Protein AF-A0A529ZHT5-F1 (afdb_monomer_lite)

Secondary structure (DSSP, 8-state):
---S------SSHHHHHHHHHGGG-----HHHHHHHHHH----S--TTHHHHSS-PPPP-

Sequence (60 aa):
GRVTTALIGASRPEQVEDCVGALKTLDFSDAELAEIDTYARESDINLWAASAERKGPPRK

pLDDT: mean 89.68, std 9.21, range [57.59, 98.0]

Structure (mmCIF, N/CA/C/O backbone):
data_AF-A0A529ZHT5-F1
#
_entry.id   AF-A0A529ZHT5-F1
#
loop_
_atom_site.group_PDB
_atom_site.id
_atom_site.type_symbol
_atom_site.label_atom_id
_atom_site.label_alt_id
_atom_site.label_comp_id
_atom_site.label_asym_id
_atom_site.label_entity_id
_atom_site.label_seq_id
_atom_site.pdbx_PDB_ins_code
_atom_site.Cartn_x
_atom_site.Cartn_y
_atom_site.Cartn_z
_atom_site.occupancy
_atom_site.B_iso_or_equiv
_atom_site.auth_seq_id
_atom_site.auth_comp_id
_atom_site.auth_asym_id
_atom_site.auth_atom_id
_atom_site.pdbx_PDB_model_num
ATOM 1 N N . GLY A 1 1 ? -6.132 -15.368 -1.873 1.00 57.59 1 GLY A N 1
ATOM 2 C CA . GLY A 1 1 ? -5.109 -14.486 -1.280 1.00 57.59 1 GLY A CA 1
ATOM 3 C C . GLY A 1 1 ? -3.953 -15.310 -0.750 1.00 57.59 1 GLY A C 1
ATOM 4 O O . GLY A 1 1 ? -4.197 -16.308 -0.087 1.00 57.59 1 GLY A O 1
ATOM 5 N N . ARG A 1 2 ? -2.711 -14.950 -1.090 1.00 82.94 2 ARG A N 1
ATOM 6 C CA . ARG A 1 2 ? -1.478 -15.621 -0.619 1.00 82.94 2 ARG A CA 1
ATOM 7 C C . ARG A 1 2 ? -0.534 -14.682 0.150 1.00 82.94 2 ARG A C 1
ATOM 9 O O . ARG A 1 2 ? 0.551 -15.098 0.535 1.00 82.94 2 ARG A O 1
ATOM 16 N N . VAL A 1 3 ? -0.934 -13.429 0.351 1.00 88.62 3 VAL A N 1
ATOM 17 C CA . VAL A 1 3 ? -0.129 -12.396 1.010 1.00 88.62 3 VAL A CA 1
ATOM 18 C C . VAL A 1 3 ? -0.594 -12.267 2.457 1.00 88.62 3 VAL A C 1
ATOM 20 O O . VAL A 1 3 ? -1.757 -11.963 2.699 1.00 88.62 3 VAL A O 1
ATOM 23 N N . THR A 1 4 ? 0.304 -12.525 3.408 1.00 92.62 4 THR A N 1
ATOM 24 C CA . THR A 1 4 ? 0.014 -12.447 4.852 1.00 92.62 4 THR A CA 1
ATOM 25 C C . THR A 1 4 ? 0.185 -11.030 5.402 1.00 92.62 4 THR A C 1
ATOM 27 O O . THR A 1 4 ? -0.456 -10.665 6.380 1.00 92.62 4 THR A O 1
ATOM 30 N N . THR A 1 5 ? 1.074 -10.237 4.799 1.00 93.06 5 THR A N 1
ATOM 31 C CA . THR A 1 5 ? 1.383 -8.867 5.223 1.00 93.06 5 THR A CA 1
ATOM 32 C C . THR A 1 5 ? 1.899 -8.038 4.049 1.00 93.06 5 THR A C 1
ATOM 34 O O . THR A 1 5 ? 2.505 -8.585 3.126 1.00 93.06 5 THR A O 1
ATOM 37 N N . ALA A 1 6 ? 1.683 -6.726 4.112 1.00 92.75 6 ALA A N 1
ATOM 38 C CA . ALA A 1 6 ? 2.288 -5.737 3.232 1.00 92.75 6 ALA A CA 1
ATOM 39 C C . ALA A 1 6 ? 3.191 -4.826 4.075 1.00 92.75 6 ALA A C 1
ATOM 41 O O . ALA A 1 6 ? 2.735 -4.200 5.031 1.00 92.75 6 ALA A O 1
ATOM 42 N N . LEU A 1 7 ? 4.481 -4.776 3.742 1.00 94.50 7 LEU A N 1
ATOM 43 C CA . LEU A 1 7 ? 5.445 -3.922 4.432 1.00 94.50 7 LEU A CA 1
ATOM 44 C C . LEU A 1 7 ? 5.464 -2.539 3.776 1.00 94.50 7 LEU A C 1
ATOM 46 O O . LEU A 1 7 ? 5.740 -2.431 2.583 1.00 94.50 7 LEU A O 1
ATOM 50 N N . ILE A 1 8 ? 5.212 -1.494 4.563 1.00 94.81 8 ILE A N 1
ATOM 51 C CA . ILE A 1 8 ? 5.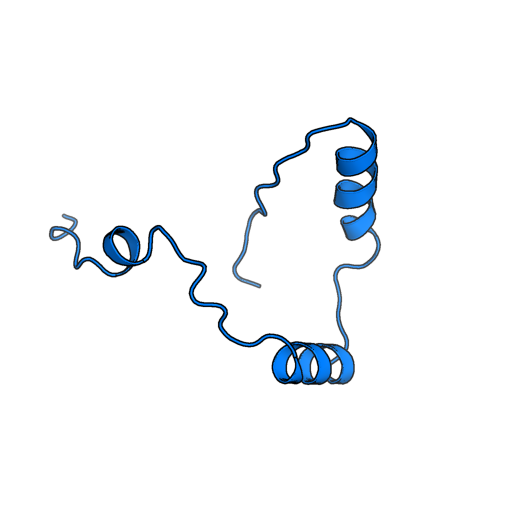193 -0.102 4.099 1.00 94.81 8 ILE A CA 1
ATOM 52 C C . ILE A 1 8 ? 6.310 0.716 4.752 1.00 94.81 8 ILE A C 1
ATOM 54 O O . ILE A 1 8 ? 6.714 0.448 5.884 1.00 94.81 8 ILE A O 1
ATOM 58 N N . GLY A 1 9 ? 6.785 1.740 4.045 1.00 95.31 9 GLY A N 1
ATOM 59 C CA . GLY A 1 9 ? 7.586 2.820 4.619 1.00 95.31 9 GLY A CA 1
ATOM 60 C C . GLY A 1 9 ? 6.744 4.089 4.742 1.00 95.31 9 GLY A C 1
ATOM 61 O O . GLY A 1 9 ? 5.908 4.352 3.882 1.00 95.31 9 GLY A O 1
ATOM 62 N N . ALA A 1 10 ? 6.978 4.886 5.783 1.00 97.19 10 ALA A N 1
ATOM 63 C CA . ALA A 1 10 ? 6.320 6.174 5.989 1.00 97.19 10 ALA A CA 1
ATOM 64 C C . ALA A 1 10 ? 7.358 7.224 6.401 1.00 97.19 10 ALA A C 1
ATOM 66 O O . ALA A 1 10 ? 8.226 6.955 7.231 1.00 97.19 10 ALA A O 1
ATOM 67 N N . SER A 1 11 ? 7.273 8.419 5.821 1.00 97.25 11 SER A N 1
ATOM 68 C CA . SER A 1 11 ? 8.133 9.561 6.155 1.00 97.25 11 SER A CA 1
ATOM 69 C C . SER A 1 11 ? 7.436 10.584 7.054 1.00 97.25 11 SER A C 1
ATOM 71 O O . SER A 1 11 ? 8.073 11.532 7.505 1.00 97.25 11 SER A O 1
ATOM 73 N N . ARG A 1 12 ? 6.127 10.426 7.278 1.00 97.75 12 ARG A N 1
ATOM 74 C CA . ARG A 1 12 ? 5.305 11.264 8.158 1.00 97.75 12 ARG A CA 1
ATOM 75 C C . ARG A 1 12 ? 4.178 10.437 8.797 1.00 97.75 12 ARG A C 1
ATOM 77 O O . ARG A 1 12 ? 3.780 9.436 8.194 1.00 97.75 12 ARG A O 1
ATOM 84 N N . PRO A 1 13 ? 3.652 10.828 9.971 1.00 97.38 13 PRO A N 1
ATOM 85 C CA . PRO A 1 13 ? 2.627 10.055 10.678 1.00 97.38 13 PRO A CA 1
ATOM 86 C C . PRO A 1 13 ? 1.336 9.840 9.882 1.00 97.38 13 PRO A C 1
ATOM 88 O O . PRO A 1 13 ? 0.780 8.747 9.915 1.00 97.38 13 PRO A O 1
ATOM 91 N N . GLU A 1 14 ? 0.897 10.831 9.104 1.00 97.88 14 GLU A N 1
ATOM 92 C CA . GLU A 1 14 ? -0.396 10.793 8.406 1.00 97.88 14 GLU A CA 1
ATOM 93 C C . GLU A 1 14 ? -0.456 9.660 7.365 1.00 97.88 14 GLU A C 1
ATOM 95 O O . GLU A 1 14 ? -1.500 9.058 7.146 1.00 97.88 14 GLU A O 1
ATOM 100 N N . GLN A 1 15 ? 0.688 9.285 6.781 1.00 98.00 15 GLN A N 1
ATOM 101 C CA . GLN A 1 15 ? 0.764 8.162 5.837 1.00 98.00 15 GLN A CA 1
ATOM 102 C C . GLN A 1 15 ? 0.437 6.821 6.497 1.00 98.00 15 GLN A C 1
ATOM 104 O O . GLN A 1 15 ? -0.085 5.921 5.844 1.00 98.00 15 GLN A O 1
ATOM 109 N N . VAL A 1 16 ? 0.746 6.671 7.787 1.00 96.81 16 VAL A N 1
ATOM 110 C CA . VAL A 1 16 ? 0.396 5.459 8.531 1.00 96.81 16 VAL A CA 1
ATOM 111 C C . VAL A 1 16 ? -1.118 5.385 8.703 1.00 96.81 16 VAL A C 1
ATOM 113 O O . VAL A 1 16 ? -1.697 4.322 8.494 1.00 96.81 16 VAL A O 1
ATOM 116 N N . GLU A 1 17 ? -1.760 6.508 9.030 1.00 97.44 17 GLU A N 1
ATOM 117 C CA . GLU A 1 17 ? -3.219 6.592 9.157 1.00 97.44 17 GLU A CA 1
ATOM 118 C C . GLU A 1 17 ? -3.914 6.254 7.831 1.00 97.44 17 GLU A C 1
ATOM 120 O O . GLU A 1 17 ? -4.829 5.426 7.813 1.00 97.44 17 GLU A O 1
ATOM 125 N N . ASP A 1 18 ? -3.417 6.801 6.718 1.00 96.19 18 ASP A N 1
ATOM 126 C CA . ASP A 1 18 ? -3.922 6.513 5.372 1.00 96.19 18 ASP A CA 1
ATOM 127 C C . ASP A 1 18 ? -3.767 5.029 5.004 1.00 96.19 18 ASP A C 1
ATOM 129 O O . ASP A 1 18 ? -4.725 4.389 4.560 1.00 96.19 18 ASP A O 1
ATOM 133 N N . CYS A 1 19 ? -2.587 4.438 5.233 1.00 95.38 19 CYS A N 1
ATOM 134 C CA . CYS A 1 19 ? -2.348 3.026 4.934 1.00 95.38 19 CYS A CA 1
ATOM 135 C C . CYS A 1 19 ? -3.210 2.089 5.788 1.00 95.38 19 CYS A C 1
ATOM 137 O O . CYS A 1 19 ? -3.705 1.082 5.283 1.00 95.38 19 CYS A O 1
ATOM 139 N N . VAL A 1 20 ? -3.429 2.411 7.066 1.00 95.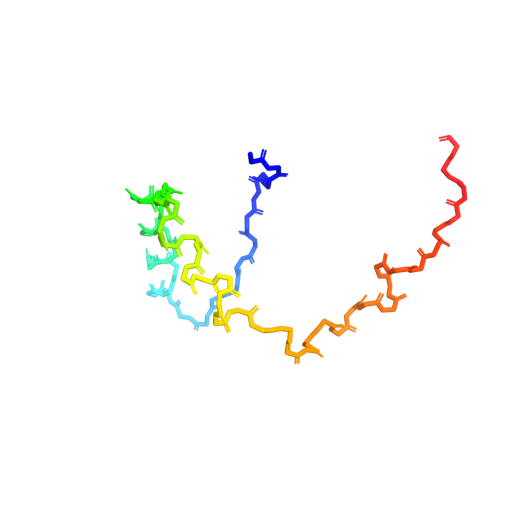50 20 VAL A N 1
ATOM 140 C CA . VAL A 1 20 ? -4.355 1.653 7.925 1.00 95.50 20 VAL A CA 1
ATOM 141 C C . VAL A 1 20 ? -5.799 1.816 7.437 1.00 95.50 20 VAL A C 1
ATOM 143 O O . VAL A 1 20 ? -6.588 0.874 7.514 1.00 95.50 20 VAL A O 1
ATOM 146 N N . GLY A 1 21 ? -6.142 2.976 6.870 1.00 96.19 21 GLY A N 1
ATOM 147 C CA . GLY A 1 21 ? -7.432 3.239 6.239 1.00 96.19 21 GLY A CA 1
ATOM 148 C C . GLY A 1 21 ? -7.794 2.262 5.116 1.00 96.19 21 GLY A C 1
ATOM 149 O O . GLY A 1 21 ? -8.975 1.942 4.972 1.00 96.19 21 GLY A O 1
ATOM 150 N N . ALA A 1 22 ? -6.809 1.719 4.390 1.00 94.62 22 ALA A N 1
ATOM 151 C CA . ALA A 1 22 ? -7.028 0.735 3.324 1.00 94.62 22 ALA A CA 1
ATOM 152 C C . ALA A 1 22 ? -7.728 -0.546 3.814 1.00 94.62 22 ALA A C 1
ATOM 154 O O . ALA A 1 22 ? -8.442 -1.195 3.055 1.00 94.62 22 ALA A O 1
ATOM 155 N N . LEU A 1 23 ? -7.610 -0.881 5.104 1.00 95.06 23 LEU A N 1
ATOM 156 C CA . LEU A 1 23 ? -8.289 -2.039 5.696 1.00 95.06 23 LEU A CA 1
ATOM 157 C C . LEU A 1 23 ? -9.823 -1.925 5.682 1.00 95.06 23 LEU A C 1
ATOM 159 O O . LEU A 1 23 ? -10.506 -2.918 5.918 1.00 95.06 23 LEU A O 1
ATOM 163 N N . LYS A 1 24 ? 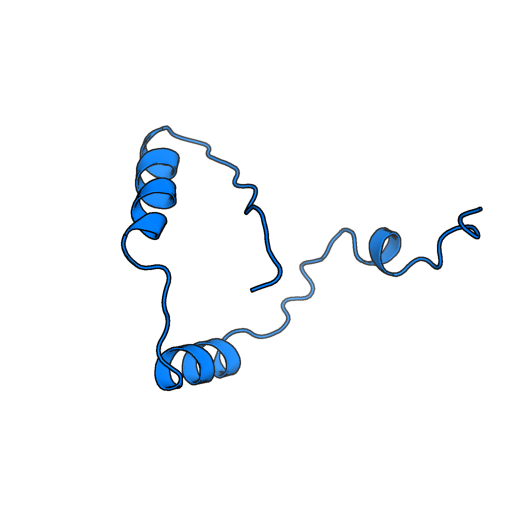-10.376 -0.733 5.420 1.00 96.81 24 LYS A N 1
ATOM 164 C CA . LYS A 1 24 ? -11.826 -0.512 5.329 1.00 96.81 24 LYS A CA 1
ATOM 165 C C . LYS A 1 24 ? -12.448 -1.107 4.061 1.00 96.81 24 LYS A C 1
ATOM 167 O O . LYS A 1 24 ? -13.640 -1.399 4.084 1.00 96.81 24 LYS A O 1
ATOM 172 N N . THR A 1 25 ? -11.659 -1.307 3.002 1.00 93.81 25 THR A N 1
ATOM 173 C CA . THR A 1 25 ? -12.121 -1.855 1.719 1.00 93.81 25 THR A CA 1
ATOM 174 C C . THR A 1 25 ? -11.029 -2.745 1.129 1.00 93.81 25 THR A C 1
ATOM 176 O O . THR A 1 25 ? -10.102 -2.259 0.489 1.00 93.81 25 THR A O 1
ATOM 179 N N . LEU A 1 26 ? -11.118 -4.052 1.382 1.00 93.25 26 LEU A N 1
ATOM 180 C CA . LEU A 1 26 ? -10.118 -5.038 0.942 1.00 93.25 26 LEU A CA 1
ATOM 181 C C . LEU A 1 26 ? -10.492 -5.745 -0.363 1.00 93.25 26 LEU A C 1
ATOM 183 O O . LEU A 1 26 ? -9.630 -6.341 -1.010 1.00 93.25 26 LEU A O 1
ATOM 187 N N . ASP A 1 27 ? -11.773 -5.708 -0.712 1.00 94.75 27 ASP A N 1
ATOM 188 C CA . ASP A 1 27 ? -12.310 -6.391 -1.875 1.00 94.75 27 ASP A CA 1
ATOM 189 C C . ASP A 1 27 ? -12.288 -5.461 -3.087 1.00 94.75 27 ASP A C 1
ATOM 191 O O . ASP A 1 27 ? -12.638 -4.285 -2.992 1.00 94.75 27 ASP A O 1
ATOM 195 N N . PHE A 1 28 ? -11.907 -6.022 -4.230 1.00 95.19 28 PHE A N 1
ATOM 196 C CA . PHE A 1 28 ? -12.027 -5.394 -5.539 1.00 95.19 28 PHE A CA 1
ATOM 197 C C . PHE A 1 28 ? -13.035 -6.188 -6.363 1.00 95.19 28 PHE A C 1
ATOM 199 O O . PHE A 1 28 ? -13.094 -7.417 -6.271 1.00 95.19 28 PHE A O 1
ATOM 206 N N . SER A 1 29 ? -13.812 -5.496 -7.185 1.00 97.19 29 SER A N 1
ATOM 207 C CA . SER A 1 29 ? -14.628 -6.132 -8.215 1.00 97.19 29 SER A CA 1
ATOM 208 C C . SER A 1 29 ? -13.765 -6.619 -9.381 1.00 97.19 29 SER A C 1
ATOM 210 O O . SER A 1 29 ? -12.680 -6.097 -9.643 1.00 97.19 29 SER A O 1
ATOM 212 N N . ASP A 1 30 ? -14.279 -7.584 -10.144 1.00 97.06 30 ASP A N 1
ATOM 213 C CA . ASP A 1 30 ? -13.585 -8.102 -11.330 1.00 97.06 30 ASP A CA 1
ATOM 214 C C . ASP A 1 30 ? -13.306 -7.004 -12.373 1.00 97.06 30 ASP A C 1
ATOM 216 O O . ASP A 1 30 ? -12.288 -7.040 -13.062 1.00 97.06 30 ASP A O 1
ATOM 220 N N . ALA A 1 31 ? -14.192 -6.006 -12.473 1.00 97.25 31 ALA A N 1
ATOM 221 C CA . ALA A 1 31 ? -14.018 -4.870 -13.375 1.00 97.25 31 ALA A CA 1
ATOM 222 C C . ALA A 1 31 ? -12.853 -3.966 -12.942 1.00 97.25 31 ALA A C 1
ATOM 224 O O . ALA A 1 31 ? -12.045 -3.576 -13.781 1.00 97.25 31 ALA A O 1
ATOM 225 N N . GLU A 1 32 ? -12.730 -3.681 -11.642 1.00 96.56 32 GLU A N 1
ATOM 226 C CA . GLU A 1 32 ? -11.618 -2.892 -11.098 1.00 96.56 32 GLU A CA 1
ATOM 227 C C . GLU A 1 32 ? -10.284 -3.627 -11.258 1.00 96.56 32 GLU A C 1
ATOM 229 O O . GLU A 1 32 ? -9.289 -3.015 -11.637 1.00 96.56 32 GLU A O 1
ATOM 234 N N . LEU A 1 33 ? -10.256 -4.945 -11.033 1.00 95.50 33 LEU A N 1
ATOM 235 C CA . LEU A 1 33 ? -9.054 -5.755 -11.255 1.00 95.50 33 LEU A CA 1
ATOM 236 C C . LEU A 1 33 ? -8.624 -5.741 -12.730 1.00 95.50 33 LEU A C 1
ATOM 238 O O . LEU A 1 33 ? -7.446 -5.540 -13.021 1.00 95.50 33 LEU A O 1
AT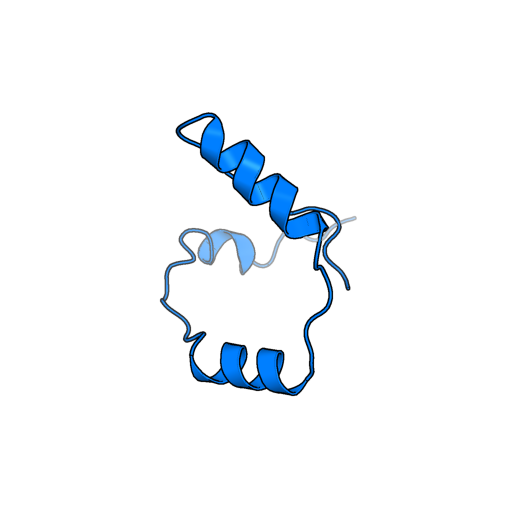OM 242 N N . ALA A 1 34 ? -9.571 -5.879 -13.663 1.00 95.88 34 ALA A N 1
ATOM 243 C CA . ALA A 1 34 ? -9.280 -5.806 -15.095 1.00 95.88 34 ALA A CA 1
ATOM 244 C C . ALA A 1 34 ? -8.757 -4.420 -15.521 1.00 95.88 34 ALA A C 1
ATOM 246 O O . ALA A 1 34 ? -7.893 -4.307 -16.398 1.00 95.88 34 ALA A O 1
ATOM 247 N N . GLU A 1 35 ? -9.262 -3.356 -14.896 1.00 97.00 35 GLU A N 1
ATOM 248 C CA . GLU A 1 35 ? -8.769 -2.002 -15.121 1.00 97.00 35 GLU A CA 1
ATOM 249 C C . GLU A 1 35 ? -7.344 -1.825 -14.573 1.00 97.00 35 GLU A C 1
ATOM 251 O O . GLU A 1 35 ? -6.476 -1.316 -15.288 1.00 97.00 35 GLU A O 1
ATOM 256 N N . ILE A 1 36 ? -7.063 -2.325 -13.362 1.00 95.44 36 ILE A N 1
ATOM 257 C CA . ILE A 1 36 ? -5.713 -2.333 -12.777 1.00 95.44 36 ILE A CA 1
ATOM 258 C C . ILE A 1 36 ? -4.729 -3.030 -13.719 1.00 95.44 36 ILE A C 1
ATOM 260 O O . ILE A 1 36 ? -3.704 -2.439 -14.049 1.00 95.44 36 ILE A O 1
ATOM 264 N N . ASP A 1 37 ? -5.050 -4.224 -14.222 1.00 93.56 37 ASP A N 1
ATOM 265 C CA . ASP A 1 37 ? -4.175 -4.985 -15.127 1.00 93.56 37 ASP A CA 1
ATOM 266 C C . ASP A 1 37 ? -3.889 -4.253 -16.451 1.00 93.56 37 ASP A C 1
ATOM 268 O O . ASP A 1 37 ? -2.828 -4.416 -17.060 1.00 93.56 37 ASP A O 1
ATOM 272 N N . THR A 1 38 ? -4.816 -3.407 -16.908 1.00 94.06 38 THR A N 1
ATOM 273 C CA . THR A 1 38 ? -4.639 -2.621 -18.137 1.00 94.06 38 THR A CA 1
ATOM 274 C C . THR A 1 38 ? -3.542 -1.561 -17.978 1.00 94.06 38 THR A C 1
ATOM 276 O O . THR A 1 38 ? -2.748 -1.336 -18.908 1.00 94.06 38 THR A O 1
ATOM 279 N N . TYR A 1 39 ? -3.487 -0.927 -16.803 1.00 92.62 39 TYR A N 1
ATOM 280 C CA . TYR A 1 39 ? -2.588 0.189 -16.502 1.00 92.62 39 TYR A CA 1
ATOM 281 C C . TYR A 1 39 ? -1.314 -0.218 -15.751 1.00 92.62 39 TYR A C 1
ATOM 283 O O . TYR A 1 39 ? -0.289 0.445 -15.910 1.00 92.62 39 TYR A O 1
ATOM 291 N N . ALA A 1 40 ? -1.345 -1.297 -14.967 1.00 88.88 40 ALA A N 1
ATOM 292 C CA . ALA A 1 40 ? -0.212 -1.814 -14.205 1.00 88.88 40 ALA A CA 1
ATOM 293 C C . ALA A 1 40 ? 0.809 -2.485 -15.136 1.00 88.88 40 ALA A C 1
ATOM 295 O O . ALA A 1 40 ? 0.867 -3.703 -15.290 1.00 88.88 40 ALA A O 1
ATOM 296 N N . ARG A 1 41 ? 1.618 -1.662 -15.805 1.00 86.56 41 ARG A N 1
ATOM 297 C CA . ARG A 1 41 ? 2.719 -2.117 -16.657 1.00 86.56 41 ARG A CA 1
ATOM 298 C C . ARG A 1 41 ? 3.983 -2.329 -15.832 1.00 86.56 41 ARG A C 1
ATOM 300 O O . ARG A 1 41 ? 4.282 -1.555 -14.922 1.00 86.56 41 ARG A O 1
ATOM 307 N N . GLU A 1 42 ? 4.739 -3.362 -16.199 1.00 79.50 42 GLU A N 1
ATOM 308 C CA . GLU A 1 42 ? 6.074 -3.601 -15.652 1.00 79.50 42 GLU A CA 1
ATOM 309 C C . GLU A 1 42 ? 6.926 -2.346 -15.861 1.00 79.50 42 GLU A C 1
ATOM 311 O O . GLU A 1 42 ? 7.015 -1.817 -16.969 1.00 79.50 42 GLU A O 1
ATOM 316 N N . SER A 1 43 ? 7.489 -1.837 -14.770 1.00 80.69 43 SER A N 1
ATOM 317 C CA . SER A 1 43 ? 8.266 -0.593 -14.772 1.00 80.69 43 SER A CA 1
ATOM 318 C C . SER A 1 43 ? 9.764 -0.847 -14.581 1.00 80.69 43 SER A C 1
ATOM 320 O O . SE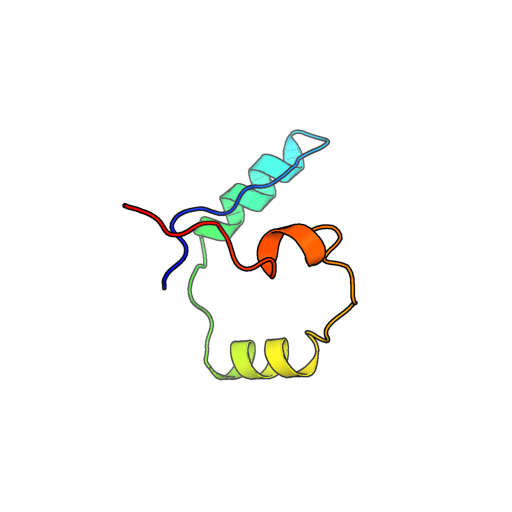R A 1 43 ? 10.517 0.103 -14.386 1.00 80.69 43 SER A O 1
ATOM 322 N N . ASP A 1 44 ? 10.194 -2.115 -14.595 1.00 80.31 44 ASP A N 1
ATOM 323 C CA . ASP A 1 44 ? 11.580 -2.553 -14.370 1.00 80.31 44 ASP A CA 1
ATOM 324 C C . ASP A 1 44 ? 12.194 -2.006 -13.059 1.00 80.31 44 ASP A C 1
ATOM 326 O O . ASP A 1 44 ? 13.401 -1.805 -12.936 1.00 80.31 44 ASP A O 1
ATOM 330 N N . ILE A 1 45 ? 11.359 -1.771 -12.035 1.00 88.69 45 ILE A N 1
ATOM 331 C CA . ILE A 1 45 ? 11.770 -1.180 -10.743 1.00 88.69 45 ILE A CA 1
ATOM 332 C C . ILE A 1 45 ? 12.304 -2.244 -9.765 1.00 88.69 45 ILE A C 1
ATOM 334 O O . ILE A 1 45 ? 12.830 -1.906 -8.705 1.00 88.69 45 ILE A O 1
ATOM 338 N N . ASN A 1 46 ? 12.211 -3.541 -10.077 1.00 87.12 46 ASN A N 1
ATOM 339 C CA . ASN A 1 46 ? 12.667 -4.598 -9.170 1.00 87.12 46 ASN A CA 1
ATOM 340 C C . ASN A 1 46 ? 14.206 -4.659 -9.053 1.00 87.12 46 ASN A C 1
ATOM 342 O O . ASN A 1 46 ? 14.871 -5.506 -9.648 1.00 87.12 46 ASN A O 1
ATOM 346 N N . LEU A 1 47 ? 14.772 -3.801 -8.201 1.00 88.19 47 LEU A N 1
ATOM 347 C CA . LEU A 1 47 ? 16.214 -3.694 -7.942 1.00 88.19 47 LEU A CA 1
ATOM 348 C C . LEU A 1 47 ? 16.835 -4.977 -7.362 1.00 88.19 47 LEU A C 1
ATOM 350 O O . LEU A 1 47 ? 18.055 -5.139 -7.381 1.00 88.19 47 LEU A O 1
ATOM 354 N N . TRP A 1 48 ? 16.014 -5.895 -6.845 1.00 88.88 48 TRP A N 1
ATOM 355 C CA . TRP A 1 48 ? 16.456 -7.151 -6.239 1.00 88.88 48 TRP A CA 1
ATOM 356 C C . TRP A 1 48 ? 16.167 -8.383 -7.104 1.00 88.88 48 TRP A C 1
ATOM 358 O O . TRP A 1 48 ? 16.372 -9.502 -6.624 1.00 88.88 48 TRP A O 1
ATOM 368 N N . ALA A 1 49 ? 15.757 -8.210 -8.368 1.00 87.31 49 ALA A N 1
ATOM 369 C CA . ALA A 1 49 ? 15.482 -9.305 -9.307 1.00 87.31 49 ALA A CA 1
ATOM 370 C C . ALA A 1 49 ? 16.619 -10.341 -9.346 1.00 87.31 49 ALA A C 1
ATOM 372 O O . ALA A 1 49 ? 16.383 -11.534 -9.165 1.00 87.31 49 ALA A O 1
ATOM 373 N N . ALA A 1 50 ? 17.876 -9.883 -9.411 1.00 85.88 50 ALA A N 1
ATOM 374 C CA . ALA A 1 50 ? 19.057 -10.753 -9.410 1.00 85.88 50 ALA A CA 1
ATOM 375 C C . ALA A 1 50 ? 19.160 -11.673 -8.176 1.00 85.88 50 ALA A C 1
ATOM 377 O O . ALA A 1 50 ? 19.684 -12.782 -8.266 1.00 85.88 50 ALA A O 1
ATOM 378 N N . SER A 1 51 ? 18.676 -11.225 -7.014 1.00 87.81 51 SER A N 1
ATOM 379 C CA . SER A 1 51 ? 18.637 -12.034 -5.792 1.00 87.81 51 SER A CA 1
ATOM 380 C C . SER A 1 51 ? 17.442 -12.990 -5.792 1.00 87.81 51 SER A C 1
ATOM 382 O O . SER A 1 51 ? 17.587 -14.159 -5.434 1.00 87.81 51 SER A O 1
ATOM 384 N N . ALA A 1 52 ? 16.273 -12.504 -6.218 1.00 85.56 52 ALA A N 1
ATOM 385 C CA . ALA A 1 52 ? 15.015 -13.248 -6.191 1.00 85.56 52 ALA A CA 1
ATOM 386 C C . ALA A 1 52 ? 14.966 -14.392 -7.218 1.00 85.56 52 ALA A C 1
ATOM 388 O O . ALA A 1 52 ? 14.436 -15.463 -6.931 1.00 85.56 52 ALA A O 1
ATOM 389 N N . GLU A 1 53 ? 15.554 -14.185 -8.393 1.00 85.81 53 GLU A N 1
ATOM 390 C CA . GLU A 1 53 ? 15.544 -15.143 -9.505 1.00 85.81 53 GLU A CA 1
ATOM 391 C C . GLU A 1 53 ? 16.726 -16.115 -9.455 1.00 85.81 53 GLU A C 1
ATOM 393 O O . GLU A 1 53 ? 16.792 -17.097 -10.202 1.00 85.81 53 GLU A O 1
ATOM 398 N N . ARG A 1 54 ? 17.672 -15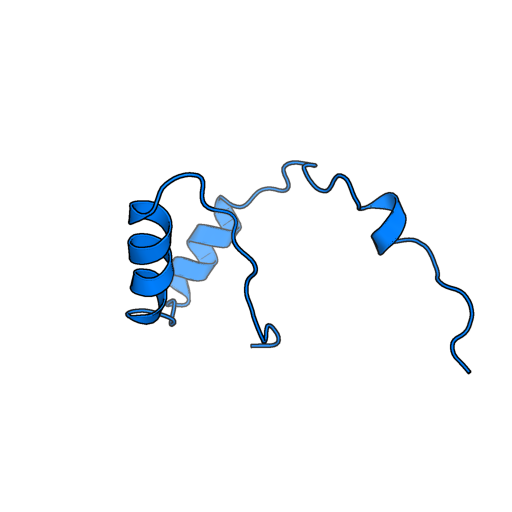.886 -8.537 1.00 81.19 54 ARG A N 1
ATOM 399 C CA . ARG A 1 54 ? 18.805 -16.781 -8.346 1.00 81.19 54 ARG A CA 1
ATOM 400 C C . ARG A 1 54 ? 18.314 -18.144 -7.865 1.00 81.19 54 ARG A C 1
ATOM 402 O O . ARG A 1 54 ? 17.690 -18.277 -6.812 1.00 81.19 54 ARG A O 1
ATOM 409 N N . LYS A 1 55 ? 18.721 -19.198 -8.575 1.00 75.75 55 LYS A N 1
ATOM 410 C CA . LYS A 1 55 ? 18.530 -20.581 -8.126 1.00 75.75 55 LYS A CA 1
ATOM 411 C C . LYS A 1 55 ? 19.319 -20.800 -6.828 1.00 75.75 55 LYS A C 1
ATOM 413 O O . LYS A 1 55 ? 20.547 -20.889 -6.835 1.00 75.75 55 LYS A O 1
ATOM 418 N N . GLY A 1 56 ? 18.604 -20.797 -5.703 1.00 68.50 56 GLY A N 1
ATOM 419 C CA . GLY A 1 56 ? 19.186 -20.972 -4.374 1.00 68.50 56 GLY A CA 1
ATOM 420 C C . GLY A 1 56 ? 19.825 -22.356 -4.186 1.00 68.50 56 GLY A C 1
ATOM 421 O O . GLY A 1 56 ? 19.519 -23.284 -4.941 1.00 68.50 56 GLY A O 1
ATOM 422 N N . PRO A 1 57 ? 20.714 -22.518 -3.187 1.00 77.25 57 PRO A N 1
ATOM 423 C CA . PRO A 1 57 ? 21.285 -23.820 -2.858 1.00 77.25 57 PRO A CA 1
ATOM 424 C C . PRO A 1 57 ? 20.175 -24.820 -2.488 1.00 77.25 57 PRO A C 1
ATOM 426 O O . PRO A 1 57 ? 19.124 -24.403 -1.986 1.00 77.25 57 PRO A O 1
ATOM 429 N N . PRO A 1 58 ? 20.382 -26.129 -2.725 1.00 72.38 58 PRO A N 1
ATOM 430 C CA . PRO A 1 58 ? 19.396 -27.141 -2.374 1.00 72.38 58 PRO A CA 1
ATOM 431 C C . PRO A 1 58 ? 19.113 -27.064 -0.872 1.00 72.38 58 PRO A C 1
ATOM 433 O O . PRO A 1 58 ? 20.024 -27.136 -0.045 1.00 72.38 58 PRO A O 1
ATOM 436 N N . ARG A 1 59 ? 17.841 -26.863 -0.530 1.00 74.56 59 ARG A N 1
ATOM 437 C CA . ARG A 1 59 ? 17.363 -26.900 0.853 1.00 74.56 59 ARG A CA 1
ATOM 438 C C . ARG A 1 59 ? 17.303 -28.377 1.269 1.00 74.56 59 ARG A C 1
ATOM 440 O O . ARG A 1 59 ? 16.761 -29.175 0.507 1.00 74.56 59 ARG A O 1
ATOM 447 N N . LYS A 1 60 ? 17.942 -28.726 2.392 1.00 59.44 60 LYS A N 1
ATOM 448 C CA . LYS A 1 60 ? 17.888 -30.071 2.990 1.00 59.44 60 LYS A CA 1
ATOM 449 C C . LYS A 1 60 ? 16.538 -30.322 3.644 1.00 59.44 60 LYS A C 1
ATOM 451 O O . LYS A 1 60 ? 15.975 -29.335 4.169 1.00 59.44 60 LYS A O 1
#

Foldseek 3Di:
DPDPDDDDDDPDPVVVVVVVVCVVDPDDDPVVVVVCVVPPDDPVPCPCCVVVVDPDDDDD

Radius of gyration: 16.57 Å; chains: 1; bounding box: 36×41×29 Å